Protein AF-A0A5C8S272-F1 (afdb_monomer)

Radius of gyration: 11.35 Å; Cα contacts (8 Å, |Δi|>4): 85; chains: 1; bounding box: 24×32×26 Å

Structure (mmCIF, N/CA/C/O backbone):
data_AF-A0A5C8S272-F1
#
_entry.id   AF-A0A5C8S272-F1
#
loop_
_atom_site.group_PDB
_atom_site.id
_atom_site.type_symbol
_atom_site.label_atom_id
_atom_site.label_alt_id
_atom_site.label_comp_id
_atom_site.label_asym_id
_atom_site.label_entity_id
_atom_site.label_seq_id
_atom_site.pdbx_PDB_ins_code
_atom_site.Cartn_x
_atom_site.Cartn_y
_atom_site.Cartn_z
_atom_site.occupancy
_atom_site.B_iso_or_equiv
_atom_site.auth_seq_id
_atom_site.auth_comp_id
_atom_site.auth_asym_id
_atom_site.auth_atom_id
_atom_site.pdbx_PDB_model_num
ATOM 1 N N . MET A 1 1 ? 11.066 9.734 0.714 1.00 69.69 1 MET A N 1
ATOM 2 C CA . MET A 1 1 ? 10.032 8.673 0.716 1.00 69.69 1 MET A CA 1
ATOM 3 C C . MET A 1 1 ? 10.341 7.737 1.875 1.00 69.69 1 MET A C 1
ATOM 5 O O . MET A 1 1 ? 11.514 7.677 2.224 1.00 69.69 1 MET A O 1
ATOM 9 N N . PRO A 1 2 ? 9.349 7.104 2.530 1.00 81.31 2 PRO A N 1
ATOM 10 C CA . PRO A 1 2 ? 9.641 6.142 3.588 1.00 81.31 2 PRO A CA 1
ATOM 11 C C . PRO A 1 2 ? 10.417 4.959 3.003 1.00 81.31 2 PRO A C 1
ATOM 13 O O . PRO A 1 2 ? 10.122 4.506 1.899 1.00 81.31 2 PRO A O 1
ATOM 16 N N . THR A 1 3 ? 11.409 4.489 3.741 1.00 89.56 3 THR A N 1
ATOM 17 C CA . THR A 1 3 ? 12.224 3.324 3.401 1.00 89.56 3 THR A CA 1
ATOM 18 C C . THR A 1 3 ? 11.397 2.038 3.459 1.00 89.56 3 THR A C 1
ATOM 20 O O . THR A 1 3 ? 10.366 1.969 4.134 1.00 89.56 3 THR A O 1
ATOM 23 N N . ILE A 1 4 ? 11.875 0.980 2.796 1.00 88.31 4 ILE A N 1
ATOM 24 C CA . ILE A 1 4 ? 11.278 -0.364 2.888 1.00 88.31 4 ILE A CA 1
ATOM 25 C C . ILE A 1 4 ? 11.134 -0.811 4.352 1.00 88.31 4 ILE A C 1
ATOM 27 O O . ILE A 1 4 ? 10.092 -1.350 4.726 1.00 88.31 4 ILE A O 1
ATOM 31 N N . THR A 1 5 ? 12.131 -0.531 5.196 1.00 90.19 5 THR A N 1
ATOM 32 C CA . THR A 1 5 ? 12.108 -0.869 6.626 1.00 90.19 5 THR A CA 1
ATOM 33 C C . THR A 1 5 ? 10.958 -0.176 7.357 1.00 90.19 5 THR A C 1
ATOM 35 O O . THR A 1 5 ? 10.177 -0.842 8.032 1.00 90.19 5 THR A O 1
ATOM 38 N N . GLU A 1 6 ? 10.777 1.133 7.162 1.00 91.88 6 GLU A N 1
ATOM 39 C CA . GLU A 1 6 ? 9.676 1.885 7.786 1.00 91.88 6 GLU A CA 1
ATOM 40 C C . GLU A 1 6 ? 8.301 1.392 7.312 1.00 91.88 6 GLU A C 1
ATOM 42 O O . GLU A 1 6 ? 7.339 1.342 8.084 1.00 91.88 6 GLU A O 1
ATOM 47 N N . ILE A 1 7 ? 8.184 1.015 6.036 1.00 92.06 7 ILE A N 1
ATOM 48 C CA . ILE A 1 7 ? 6.952 0.441 5.485 1.00 92.06 7 ILE A CA 1
ATOM 49 C C . ILE A 1 7 ? 6.645 -0.90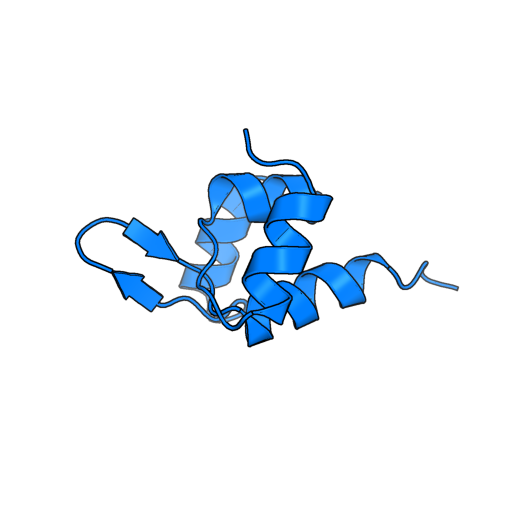0 6.162 1.00 92.06 7 ILE A C 1
ATOM 51 O O . ILE A 1 7 ? 5.509 -1.121 6.594 1.00 92.06 7 ILE A O 1
ATOM 55 N N . LEU A 1 8 ? 7.652 -1.767 6.292 1.00 91.31 8 LEU A N 1
ATOM 56 C CA . LEU A 1 8 ? 7.532 -3.074 6.931 1.00 91.31 8 LEU A CA 1
ATOM 57 C C . LEU A 1 8 ? 7.124 -2.941 8.405 1.00 91.31 8 LEU A C 1
ATOM 59 O O . LEU A 1 8 ? 6.199 -3.619 8.847 1.00 91.31 8 LEU A O 1
ATOM 63 N N . GLU A 1 9 ? 7.765 -2.049 9.161 1.00 93.56 9 GLU A N 1
ATOM 64 C CA . GLU A 1 9 ? 7.437 -1.795 10.568 1.00 93.56 9 GLU A CA 1
ATOM 65 C C . GLU A 1 9 ? 5.998 -1.308 10.742 1.00 93.56 9 GLU A C 1
ATOM 67 O O . GLU A 1 9 ? 5.266 -1.799 11.605 1.00 93.56 9 GLU A O 1
ATOM 72 N N . ARG A 1 10 ? 5.546 -0.385 9.885 1.00 92.88 10 ARG A N 1
ATOM 73 C CA . ARG A 1 10 ? 4.154 0.082 9.898 1.00 92.88 10 ARG A CA 1
ATOM 74 C C . ARG A 1 10 ? 3.178 -1.051 9.616 1.00 92.88 10 ARG A C 1
ATOM 76 O O . ARG A 1 10 ? 2.182 -1.171 10.329 1.00 92.88 10 ARG A O 1
ATOM 83 N N . ALA A 1 11 ? 3.468 -1.865 8.607 1.00 93.38 11 ALA A N 1
ATOM 84 C CA . ALA A 1 11 ? 2.623 -2.985 8.227 1.00 93.38 11 ALA A CA 1
ATOM 85 C C . ALA A 1 11 ? 2.549 -4.036 9.353 1.00 93.38 11 ALA A C 1
ATOM 87 O O . ALA A 1 11 ? 1.452 -4.475 9.701 1.00 93.38 11 ALA A O 1
ATOM 88 N N . ARG A 1 12 ? 3.683 -4.346 10.004 1.00 92.88 12 ARG A N 1
ATOM 89 C CA . ARG A 1 12 ? 3.760 -5.212 11.201 1.00 92.88 12 ARG A CA 1
ATOM 90 C C . ARG A 1 12 ? 2.985 -4.649 12.389 1.00 92.88 12 ARG A C 1
ATOM 92 O O . ARG A 1 12 ? 2.345 -5.406 13.107 1.00 92.88 12 ARG A O 1
ATOM 99 N N . ALA A 1 13 ? 2.979 -3.330 12.562 1.00 94.62 13 ALA A N 1
ATOM 100 C CA . ALA A 1 13 ? 2.177 -2.648 13.575 1.00 94.62 13 ALA A CA 1
ATOM 101 C C . ALA A 1 13 ? 0.675 -2.563 13.222 1.00 94.62 13 ALA A C 1
ATOM 103 O O . ALA A 1 13 ? -0.066 -1.838 13.886 1.00 94.62 13 ALA A O 1
ATOM 104 N N . GLY A 1 14 ? 0.221 -3.224 12.148 1.00 92.19 14 GLY A N 1
ATOM 105 C CA . GLY A 1 14 ? -1.168 -3.191 11.684 1.00 92.19 14 GLY A CA 1
ATOM 106 C C . GLY A 1 14 ? -1.600 -1.842 11.103 1.00 92.19 14 GLY A C 1
ATOM 107 O O . GLY A 1 14 ? -2.786 -1.621 10.860 1.00 92.19 14 GLY A O 1
ATOM 108 N N . LYS A 1 15 ? -0.659 -0.919 10.871 1.00 95.38 15 LYS A N 1
ATOM 109 C CA . LYS A 1 15 ? -0.951 0.417 10.351 1.00 95.38 15 LYS A CA 1
ATOM 110 C C . LYS A 1 15 ? -1.070 0.376 8.835 1.00 95.38 15 LYS A C 1
ATOM 112 O O . LYS A 1 15 ? -0.313 -0.295 8.140 1.00 95.38 15 LYS A O 1
ATOM 117 N N . ASN A 1 16 ? -1.987 1.186 8.321 1.00 95.94 16 ASN A N 1
ATOM 118 C CA . ASN A 1 16 ? -2.178 1.340 6.888 1.00 95.94 16 ASN A CA 1
ATOM 119 C C . ASN A 1 16 ? -0.963 2.011 6.227 1.00 95.94 16 ASN A C 1
ATOM 121 O O . ASN A 1 16 ? -0.324 2.914 6.798 1.00 95.94 16 ASN A O 1
ATOM 125 N N . VAL A 1 17 ? -0.693 1.589 4.996 1.00 95.44 17 VAL A N 1
ATOM 126 C CA . VAL A 1 17 ? 0.427 2.036 4.167 1.00 95.44 17 VAL A CA 1
ATOM 127 C C . VAL A 1 17 ? -0.112 2.777 2.944 1.00 95.44 17 VAL A C 1
ATOM 129 O O . VAL A 1 17 ? -1.130 2.400 2.372 1.00 95.44 17 VAL A O 1
ATOM 132 N N . LYS A 1 18 ? 0.543 3.867 2.535 1.00 95.12 18 LYS A N 1
ATOM 133 C CA . LYS A 1 18 ? 0.156 4.599 1.319 1.00 95.12 18 LYS A CA 1
ATOM 134 C C . LYS A 1 18 ? 0.563 3.815 0.070 1.00 95.12 18 LYS A C 1
ATOM 136 O O . LYS A 1 18 ? 1.616 3.189 0.056 1.00 95.12 18 LYS A O 1
ATOM 141 N N . VAL A 1 19 ? -0.228 3.937 -0.995 1.00 94.56 19 VAL A N 1
ATOM 142 C CA . VAL A 1 19 ? 0.026 3.239 -2.266 1.00 94.56 19 VAL A CA 1
ATOM 143 C C . VAL A 1 19 ? 1.383 3.586 -2.896 1.00 94.56 19 VAL A C 1
ATOM 145 O O . VAL A 1 19 ? 2.118 2.648 -3.180 1.00 94.56 19 VAL A O 1
ATOM 148 N N . PRO A 1 20 ? 1.778 4.866 -3.089 1.00 94.12 20 PRO A N 1
ATOM 149 C CA . PRO A 1 20 ? 3.028 5.170 -3.790 1.00 94.12 20 PRO A CA 1
ATOM 150 C C . PRO A 1 20 ? 4.289 4.527 -3.183 1.00 94.12 20 PRO A C 1
ATOM 152 O O . PRO A 1 20 ? 5.004 3.872 -3.933 1.00 94.12 20 PRO A O 1
ATOM 155 N N . PRO A 1 21 ? 4.557 4.632 -1.862 1.00 93.75 21 PRO A N 1
ATOM 156 C CA . PRO A 1 21 ? 5.739 3.994 -1.284 1.00 93.75 21 PRO A CA 1
ATOM 157 C C . PRO A 1 21 ? 5.654 2.465 -1.273 1.00 93.75 21 PRO A C 1
ATOM 159 O O . PRO A 1 21 ? 6.673 1.801 -1.414 1.00 93.75 21 PRO A O 1
ATOM 162 N N . LEU A 1 22 ? 4.455 1.889 -1.121 1.00 94.06 22 LEU A N 1
ATOM 163 C CA . LEU A 1 22 ? 4.306 0.436 -1.171 1.00 94.06 22 LEU A CA 1
ATOM 164 C C . LEU A 1 22 ? 4.555 -0.107 -2.580 1.00 94.06 22 LEU A C 1
ATOM 166 O O . LEU A 1 22 ? 5.196 -1.138 -2.704 1.00 94.06 22 LEU A O 1
ATOM 170 N N . ALA A 1 23 ? 4.083 0.588 -3.619 1.00 94.25 23 ALA A N 1
ATOM 171 C CA . ALA A 1 23 ? 4.299 0.205 -5.011 1.00 94.25 23 ALA A CA 1
ATOM 172 C C . ALA A 1 23 ? 5.793 0.141 -5.353 1.00 94.25 23 ALA A C 1
ATOM 174 O O . ALA A 1 23 ? 6.249 -0.857 -5.900 1.00 94.25 23 ALA A O 1
ATOM 175 N N . GLU A 1 24 ? 6.553 1.160 -4.944 1.00 92.00 24 GLU A N 1
ATOM 176 C CA . GLU A 1 24 ? 8.012 1.188 -5.085 1.00 92.00 24 GLU A CA 1
ATOM 177 C C . GLU A 1 24 ? 8.678 0.018 -4.345 1.00 92.00 24 GLU A C 1
ATOM 179 O O . GLU A 1 24 ? 9.511 -0.678 -4.919 1.00 92.00 24 GLU A O 1
ATOM 184 N N . ALA A 1 25 ? 8.257 -0.253 -3.106 1.00 91.88 25 ALA A N 1
ATOM 185 C CA . ALA A 1 25 ? 8.798 -1.341 -2.294 1.00 91.88 25 ALA A CA 1
ATOM 186 C C . ALA A 1 25 ? 8.558 -2.744 -2.882 1.00 91.88 25 ALA A C 1
ATOM 188 O O . ALA A 1 25 ? 9.343 -3.647 -2.610 1.00 91.88 25 ALA A O 1
ATOM 189 N N . VAL A 1 26 ? 7.488 -2.932 -3.662 1.00 91.56 26 VAL A N 1
ATOM 190 C CA . VAL A 1 26 ? 7.150 -4.214 -4.311 1.00 91.56 26 VAL A CA 1
ATOM 191 C C . VAL A 1 26 ? 7.528 -4.251 -5.796 1.00 91.56 26 VAL A C 1
ATOM 193 O O . VAL A 1 26 ? 7.071 -5.125 -6.521 1.00 91.56 26 VAL A O 1
ATOM 196 N N . GLY A 1 27 ? 8.298 -3.274 -6.287 1.00 90.88 27 GLY A N 1
ATOM 197 C CA . GLY A 1 27 ? 8.742 -3.243 -7.685 1.00 90.88 27 GLY A CA 1
ATOM 198 C C . GLY A 1 27 ? 7.634 -2.970 -8.713 1.00 90.88 27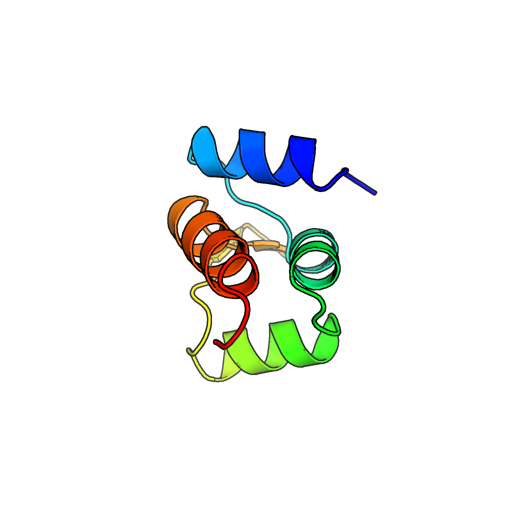 GLY A C 1
ATOM 199 O O . GLY A 1 27 ? 7.827 -3.207 -9.905 1.00 90.88 27 GLY A O 1
ATOM 200 N N . LEU A 1 28 ? 6.475 -2.450 -8.295 1.00 90.88 28 LEU A N 1
ATOM 201 C CA . LEU A 1 28 ? 5.368 -2.109 -9.188 1.00 90.88 28 LEU A CA 1
ATOM 202 C C . LEU A 1 28 ? 5.341 -0.615 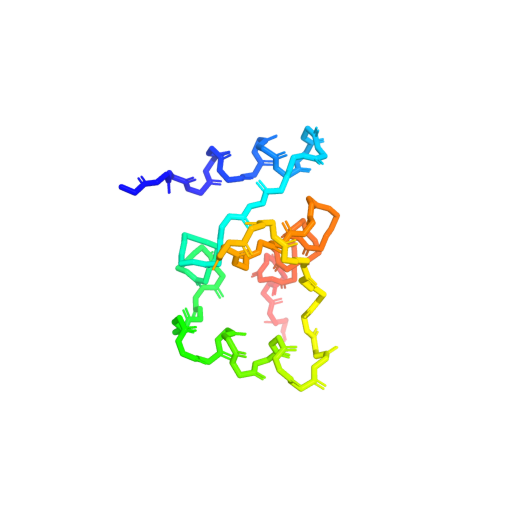-9.510 1.00 90.88 28 LEU A C 1
ATOM 204 O O . LEU A 1 28 ? 5.561 0.250 -8.663 1.00 90.88 28 LEU A O 1
ATOM 208 N N . SER A 1 29 ? 4.938 -0.286 -10.739 1.00 95.62 29 SER A N 1
ATOM 209 C CA . SER A 1 29 ? 4.569 1.095 -11.049 1.00 95.62 29 SER A CA 1
ATOM 210 C C . SER A 1 29 ? 3.348 1.516 -10.223 1.00 95.62 29 SER A C 1
ATOM 212 O O . SER A 1 29 ? 2.402 0.747 -10.035 1.00 95.62 29 SER A O 1
ATOM 214 N N . VAL A 1 30 ? 3.320 2.774 -9.782 1.00 95.06 30 VAL A N 1
ATOM 215 C CA . VAL A 1 30 ? 2.197 3.333 -9.008 1.00 95.06 30 VAL A CA 1
ATOM 216 C C . VAL A 1 30 ? 0.868 3.190 -9.765 1.00 95.06 30 VAL A C 1
ATOM 218 O O . VAL A 1 30 ? -0.154 2.830 -9.182 1.00 95.06 30 VAL A O 1
ATOM 221 N N . ASN A 1 31 ? 0.879 3.410 -11.083 1.00 96.44 31 ASN A N 1
ATOM 222 C CA . ASN A 1 31 ? -0.304 3.251 -11.931 1.00 96.44 31 ASN A CA 1
ATOM 223 C C . ASN A 1 31 ? -0.766 1.792 -12.019 1.00 96.44 31 ASN A C 1
ATOM 225 O O . ASN A 1 31 ? -1.969 1.533 -11.936 1.00 96.44 31 ASN A O 1
ATOM 229 N N . GLY A 1 32 ? 0.172 0.849 -12.150 1.00 95.56 32 GLY A N 1
ATOM 230 C CA . GLY A 1 32 ? -0.116 -0.584 -12.128 1.00 95.56 32 GLY A CA 1
ATOM 231 C C . GLY A 1 32 ? -0.706 -1.024 -10.790 1.00 95.56 32 GLY A C 1
ATOM 232 O O . GLY A 1 32 ? -1.694 -1.755 -10.769 1.00 95.56 32 GLY A O 1
ATOM 233 N N . PHE A 1 33 ? -0.188 -0.485 -9.685 1.00 96.25 33 PHE A N 1
ATOM 234 C CA . PHE A 1 33 ? -0.714 -0.734 -8.346 1.00 96.25 33 PHE A CA 1
ATOM 235 C C . PHE A 1 33 ? -2.159 -0.239 -8.208 1.00 96.25 33 PHE A C 1
ATOM 237 O O . PHE A 1 33 ? -3.043 -0.986 -7.796 1.00 96.25 33 PHE A O 1
ATOM 244 N N . TYR A 1 34 ? -2.446 1.001 -8.619 1.00 95.81 34 TYR A N 1
ATOM 245 C CA . TYR A 1 34 ? -3.819 1.515 -8.619 1.00 95.81 34 TYR A CA 1
ATOM 246 C C . TYR A 1 34 ? -4.750 0.724 -9.544 1.00 95.81 34 TYR A C 1
ATOM 248 O O . TYR A 1 34 ? -5.935 0.591 -9.243 1.00 95.81 34 TYR A O 1
ATOM 256 N N . ALA A 1 35 ? -4.246 0.204 -10.665 1.00 96.44 35 ALA A N 1
ATOM 257 C CA . ALA A 1 35 ? -5.022 -0.671 -11.535 1.00 96.44 35 ALA A CA 1
ATOM 258 C C . ALA A 1 35 ? -5.352 -2.005 -10.847 1.00 96.44 35 ALA A C 1
ATOM 260 O O . ALA A 1 35 ? -6.503 -2.422 -10.899 1.00 96.44 35 ALA A O 1
ATOM 261 N N . ALA A 1 36 ? -4.391 -2.621 -10.155 1.00 95.31 36 ALA A N 1
ATOM 262 C CA . ALA A 1 36 ? -4.600 -3.841 -9.375 1.00 95.31 36 ALA A CA 1
ATOM 263 C C . ALA A 1 36 ? -5.609 -3.634 -8.234 1.00 95.31 36 ALA A C 1
ATOM 265 O O . ALA A 1 36 ? -6.517 -4.442 -8.058 1.00 95.31 36 ALA A O 1
ATOM 266 N N . VAL A 1 37 ? -5.541 -2.491 -7.543 1.00 95.81 37 VAL A N 1
ATOM 267 C CA . VAL A 1 37 ? -6.558 -2.089 -6.557 1.00 95.81 37 VAL A CA 1
ATOM 268 C C . VAL A 1 37 ? -7.943 -1.969 -7.200 1.00 95.81 37 VAL A C 1
ATOM 270 O O . VAL A 1 37 ? -8.915 -2.491 -6.666 1.00 95.81 37 VAL A O 1
ATOM 273 N N . ARG A 1 38 ? -8.059 -1.313 -8.365 1.00 95.44 38 ARG A N 1
ATOM 274 C CA . ARG A 1 38 ? -9.348 -1.177 -9.072 1.00 95.44 38 ARG A CA 1
ATOM 275 C C . ARG A 1 38 ? -9.919 -2.512 -9.551 1.00 95.44 38 ARG A C 1
AT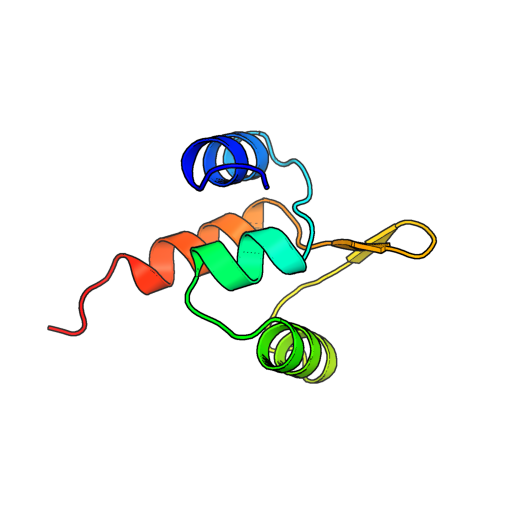OM 277 O O . ARG A 1 38 ? -11.135 -2.636 -9.621 1.00 95.44 38 ARG A O 1
ATOM 284 N N . ARG A 1 39 ? -9.064 -3.477 -9.900 1.00 95.81 39 ARG A N 1
ATOM 285 C CA . ARG A 1 39 ? -9.477 -4.831 -10.301 1.00 95.81 39 ARG A CA 1
ATOM 286 C C . ARG A 1 39 ? -9.844 -5.730 -9.117 1.00 95.81 39 ARG A C 1
ATOM 288 O O . ARG A 1 39 ? -10.468 -6.758 -9.334 1.00 95.81 39 ARG A O 1
ATOM 295 N N . GLY A 1 40 ? -9.491 -5.337 -7.891 1.00 94.94 40 GLY A N 1
ATOM 296 C CA . GLY A 1 40 ? -9.703 -6.141 -6.686 1.00 94.94 40 GLY A CA 1
ATOM 297 C C . GLY A 1 40 ? -8.579 -7.138 -6.386 1.00 94.94 40 GLY A C 1
ATOM 298 O O . GLY A 1 40 ? -8.716 -7.925 -5.457 1.00 94.94 40 GLY A O 1
ATOM 299 N N . ASP A 1 41 ? -7.463 -7.086 -7.122 1.00 94.75 41 ASP A N 1
ATOM 300 C CA . ASP A 1 41 ? -6.298 -7.964 -6.910 1.00 94.75 41 ASP A CA 1
ATOM 301 C C . ASP A 1 41 ? -5.513 -7.592 -5.639 1.00 94.75 41 ASP A C 1
ATOM 303 O O . ASP A 1 41 ? -4.813 -8.420 -5.051 1.00 94.75 41 ASP A O 1
ATOM 307 N N . ILE A 1 42 ? -5.588 -6.313 -5.255 1.00 95.69 42 ILE A N 1
ATOM 308 C CA . ILE A 1 42 ? -4.954 -5.757 -4.060 1.00 95.69 42 ILE A CA 1
ATOM 309 C C . ILE A 1 42 ? -6.028 -5.127 -3.193 1.00 95.69 42 ILE A C 1
ATOM 311 O O . ILE A 1 42 ? -6.733 -4.209 -3.626 1.00 95.69 42 ILE A O 1
ATOM 315 N N . GLU A 1 43 ? -6.108 -5.574 -1.945 1.00 96.25 43 GLU A N 1
ATOM 316 C CA . GLU A 1 43 ? -7.022 -4.973 -0.987 1.00 96.25 43 GLU A CA 1
ATOM 317 C C . GLU A 1 43 ? -6.569 -3.547 -0.632 1.00 96.25 43 GLU A C 1
ATOM 319 O O . GLU A 1 43 ? -5.439 -3.303 -0.203 1.00 96.25 43 GLU A O 1
ATOM 324 N N . ALA A 1 44 ? -7.471 -2.578 -0.767 1.00 96.88 44 ALA A N 1
ATOM 325 C CA . ALA A 1 44 ? -7.223 -1.213 -0.336 1.00 96.88 44 ALA A CA 1
ATOM 326 C C . ALA A 1 44 ? -8.464 -0.601 0.307 1.00 96.88 44 ALA A C 1
ATOM 328 O O . ALA A 1 44 ? -9.602 -0.907 -0.041 1.00 96.88 44 ALA A O 1
ATOM 329 N N . ILE A 1 45 ? -8.219 0.329 1.219 1.00 95.94 45 ILE A N 1
ATOM 330 C CA . ILE A 1 45 ? -9.231 1.136 1.881 1.00 95.94 45 ILE A CA 1
ATOM 331 C C . ILE A 1 45 ? -9.050 2.605 1.517 1.00 95.94 45 ILE A C 1
ATOM 333 O O . ILE A 1 45 ? -7.947 3.081 1.234 1.00 95.94 45 ILE A O 1
ATOM 337 N N . ARG A 1 46 ? -10.147 3.356 1.565 1.00 95.25 46 ARG A N 1
ATOM 338 C CA . ARG A 1 46 ? -10.126 4.799 1.358 1.00 95.25 46 ARG A CA 1
ATOM 339 C C . ARG A 1 46 ? -10.237 5.514 2.697 1.00 95.25 46 ARG A C 1
ATOM 341 O O . ARG A 1 46 ? -11.211 5.344 3.418 1.00 95.25 46 ARG A O 1
ATOM 348 N N . VAL A 1 47 ? -9.241 6.337 3.008 1.00 92.62 47 VAL A N 1
ATOM 349 C CA . VAL A 1 47 ? -9.224 7.191 4.200 1.00 92.62 47 VAL A CA 1
ATOM 350 C C . VAL A 1 47 ? -9.225 8.639 3.726 1.00 92.62 47 VAL A C 1
ATOM 352 O O . VAL A 1 47 ? -8.219 9.174 3.255 1.00 92.62 47 VAL A O 1
ATOM 355 N N . GLY A 1 48 ? -10.410 9.253 3.760 1.00 92.94 48 GLY A N 1
ATOM 356 C CA . GLY A 1 48 ? -10.662 10.555 3.147 1.00 92.94 48 GLY A CA 1
ATOM 357 C C . GLY A 1 48 ? -10.434 10.529 1.630 1.00 92.94 48 GLY A C 1
ATOM 358 O O . GLY A 1 48 ? -11.139 9.846 0.881 1.00 92.94 48 GLY A O 1
ATOM 359 N N . ARG A 1 49 ? -9.440 11.292 1.160 1.00 91.12 49 ARG A N 1
ATOM 360 C CA . ARG A 1 49 ? -9.039 11.339 -0.260 1.00 91.12 49 ARG A CA 1
ATOM 36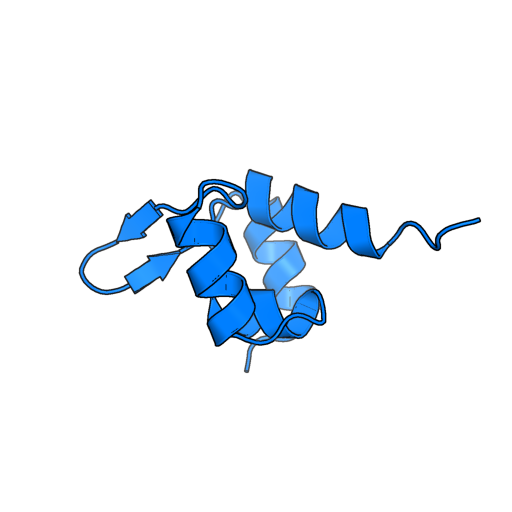1 C C . ARG A 1 49 ? -7.912 10.361 -0.602 1.00 91.12 49 ARG A C 1
ATOM 363 O O . ARG A 1 49 ? -7.589 10.213 -1.775 1.00 91.12 49 ARG A O 1
ATOM 370 N N . ALA A 1 50 ? -7.307 9.720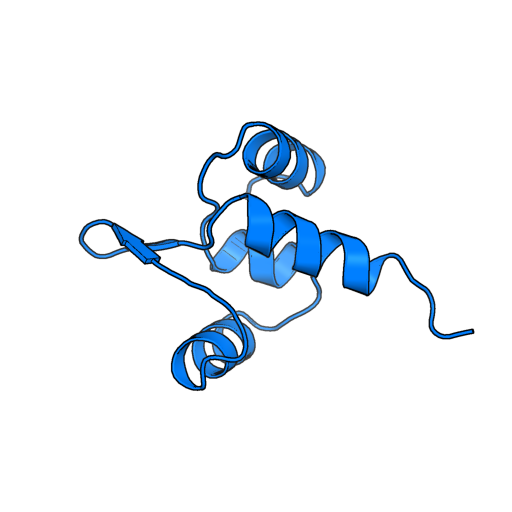 0.397 1.00 91.62 50 ALA A N 1
ATOM 371 C CA . ALA A 1 50 ? -6.178 8.824 0.200 1.00 91.62 50 ALA A CA 1
ATOM 372 C C . ALA A 1 50 ? -6.641 7.373 0.043 1.00 91.62 50 ALA A C 1
ATOM 374 O O . ALA A 1 50 ? -7.501 6.902 0.787 1.00 91.62 50 ALA A O 1
ATOM 375 N N . VAL A 1 51 ? -6.019 6.659 -0.892 1.00 95.12 51 VAL A N 1
ATOM 376 C CA . VAL A 1 51 ? -6.094 5.198 -0.980 1.00 95.12 51 VAL A CA 1
ATOM 377 C C . VAL A 1 51 ? -4.931 4.627 -0.181 1.00 95.12 51 VAL A C 1
ATOM 379 O O . VAL A 1 51 ? -3.779 5.041 -0.357 1.00 95.12 51 VAL A O 1
ATOM 382 N N . MET A 1 52 ? -5.237 3.706 0.722 1.00 96.50 52 MET A N 1
ATOM 383 C CA . MET A 1 52 ? -4.261 3.069 1.591 1.00 96.50 52 MET A CA 1
ATOM 384 C C . MET A 1 52 ? -4.442 1.559 1.582 1.00 96.50 52 MET A C 1
ATOM 386 O O . MET A 1 52 ? -5.552 1.060 1.450 1.00 96.50 52 MET A O 1
ATOM 390 N N . VAL A 1 53 ? -3.347 0.841 1.765 1.00 97.00 53 VAL A N 1
ATOM 391 C CA . VAL A 1 53 ? -3.322 -0.614 1.847 1.00 97.00 53 VAL A CA 1
ATOM 392 C C . VAL A 1 53 ? -3.296 -1.016 3.322 1.00 97.00 53 VAL A C 1
ATOM 394 O O . VAL A 1 53 ? -2.457 -0.494 4.071 1.00 97.00 53 VAL A O 1
ATOM 397 N N . PRO A 1 54 ? -4.211 -1.891 3.776 1.00 97.25 54 PRO A N 1
ATOM 398 C CA . PRO A 1 54 ? -4.178 -2.438 5.127 1.00 97.25 54 PRO A CA 1
ATOM 399 C C . PRO A 1 54 ? -2.841 -3.114 5.436 1.00 97.25 54 PRO A C 1
ATOM 401 O O . PRO A 1 54 ? -2.254 -3.755 4.568 1.00 97.25 54 PRO A O 1
ATOM 404 N N . GLY A 1 55 ? -2.377 -3.033 6.687 1.00 95.75 55 GLY A N 1
ATOM 405 C CA . GLY A 1 55 ? -1.079 -3.598 7.083 1.00 95.75 55 GLY A CA 1
ATOM 406 C C . GLY A 1 55 ? -0.928 -5.086 6.734 1.00 95.75 55 GLY A C 1
ATOM 407 O O . GLY A 1 55 ? 0.101 -5.485 6.198 1.00 95.75 55 GLY A O 1
ATOM 408 N N . ARG A 1 56 ? -1.985 -5.889 6.932 1.00 95.50 56 ARG A N 1
ATOM 409 C CA . ARG A 1 56 ? -2.002 -7.320 6.565 1.00 95.50 56 ARG A CA 1
ATOM 410 C C . ARG A 1 56 ? -1.744 -7.563 5.076 1.00 95.50 56 ARG A C 1
ATOM 412 O O . ARG A 1 56 ? -1.009 -8.475 4.717 1.00 95.50 56 ARG A O 1
ATOM 419 N N . GLU A 1 57 ? -2.329 -6.725 4.228 1.00 95.75 57 GLU A N 1
ATOM 420 C CA . GLU A 1 57 ? -2.223 -6.849 2.780 1.00 95.75 57 GLU A CA 1
ATOM 421 C C . GLU A 1 57 ? -0.8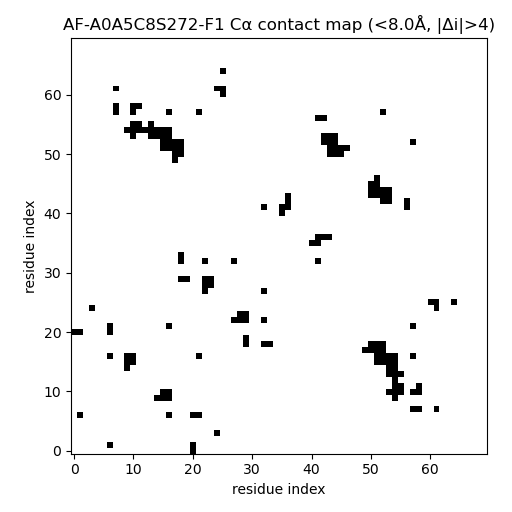54 -6.358 2.312 1.00 95.75 57 GLU A C 1
ATOM 423 O O . GLU A 1 57 ? -0.200 -7.006 1.501 1.00 95.75 57 GLU A O 1
ATOM 428 N N . ALA A 1 58 ? -0.359 -5.266 2.901 1.00 95.62 58 ALA A N 1
ATOM 429 C CA . ALA A 1 58 ? 0.996 -4.790 2.655 1.00 95.62 58 ALA A CA 1
ATOM 430 C C . ALA A 1 58 ? 2.044 -5.861 3.010 1.00 95.62 58 ALA A C 1
ATOM 432 O O . ALA A 1 58 ? 2.967 -6.082 2.232 1.00 95.62 58 ALA A O 1
ATOM 433 N N . LEU A 1 59 ? 1.881 -6.571 4.134 1.00 94.31 59 LEU A N 1
ATOM 434 C CA . LEU A 1 59 ? 2.752 -7.696 4.496 1.00 94.31 59 LEU A CA 1
ATOM 435 C C . LEU A 1 59 ? 2.679 -8.829 3.470 1.00 94.31 59 LEU A C 1
ATOM 437 O O . LEU A 1 59 ? 3.724 -9.308 3.040 1.00 94.31 59 LEU A O 1
ATOM 441 N N . ARG A 1 60 ? 1.473 -9.225 3.042 1.00 94.12 60 ARG A N 1
ATOM 442 C CA . ARG A 1 60 ? 1.286 -10.260 2.0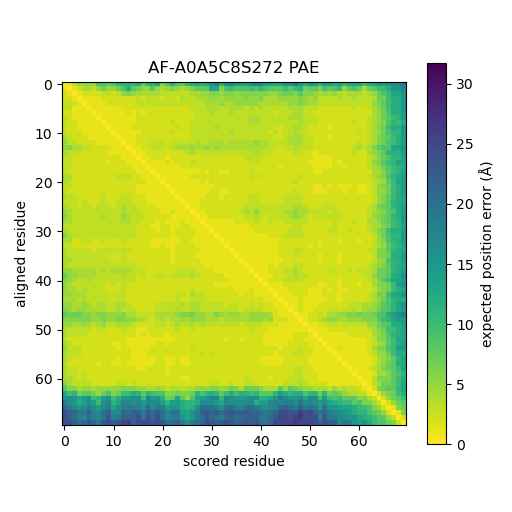12 1.00 94.12 60 ARG A CA 1
ATOM 443 C C . ARG A 1 60 ? 2.057 -9.922 0.735 1.00 94.12 60 ARG A C 1
ATOM 445 O O . ARG A 1 60 ? 2.761 -10.781 0.212 1.00 94.12 60 ARG A O 1
ATOM 452 N N . LEU A 1 61 ? 1.947 -8.679 0.265 1.00 92.81 61 LEU A N 1
ATOM 453 C CA . LEU A 1 61 ? 2.624 -8.208 -0.944 1.00 92.81 61 LEU A CA 1
ATOM 454 C C . LEU A 1 61 ? 4.150 -8.174 -0.774 1.00 92.81 61 LEU A C 1
ATOM 456 O O . LEU A 1 61 ? 4.872 -8.688 -1.621 1.00 92.81 61 LEU A O 1
ATOM 460 N N . LEU A 1 62 ? 4.644 -7.646 0.350 1.00 90.31 62 LEU A N 1
ATOM 461 C CA . LEU A 1 62 ? 6.083 -7.578 0.637 1.00 90.31 62 LEU A CA 1
ATOM 462 C C . LEU A 1 62 ? 6.717 -8.961 0.836 1.00 90.31 62 LEU A C 1
ATOM 464 O O . LEU A 1 62 ? 7.908 -9.130 0.586 1.00 90.31 62 LEU A O 1
ATOM 468 N N . SER A 1 63 ? 5.957 -9.948 1.314 1.00 86.00 63 SER A N 1
ATOM 469 C CA . SER A 1 63 ? 6.425 -11.329 1.462 1.00 86.00 63 SER A CA 1
ATOM 470 C C . SER A 1 63 ? 6.355 -12.133 0.161 1.00 86.00 63 SER A C 1
ATOM 472 O O . SER A 1 63 ? 7.134 -13.069 0.006 1.00 86.00 63 SER A O 1
ATOM 474 N N . ALA A 1 64 ? 5.457 -11.786 -0.768 1.00 74.81 64 ALA A N 1
ATOM 4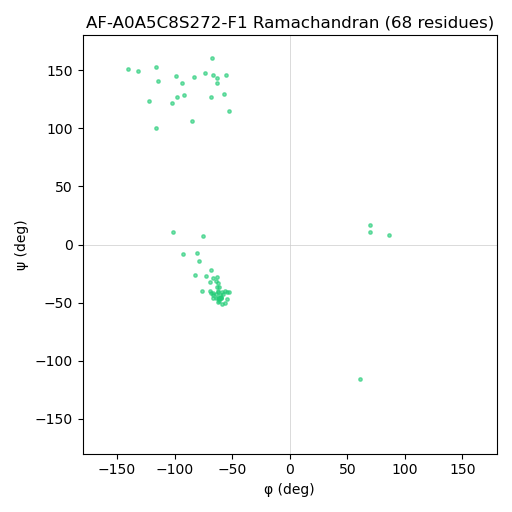75 C CA . ALA A 1 64 ? 5.352 -12.450 -2.067 1.00 74.81 64 ALA A CA 1
ATOM 476 C C . ALA A 1 64 ? 6.576 -12.170 -2.956 1.00 74.81 64 ALA A C 1
ATOM 478 O O . ALA A 1 64 ? 7.118 -13.105 -3.535 1.00 74.81 64 ALA A O 1
ATOM 479 N N . GLU A 1 65 ? 7.070 -10.928 -2.968 1.00 63.84 65 GLU A N 1
ATOM 480 C CA . GLU A 1 65 ? 8.299 -10.541 -3.686 1.00 63.84 65 GLU A CA 1
ATOM 481 C C . GLU A 1 65 ? 9.576 -11.142 -3.071 1.00 63.84 65 GLU A C 1
ATOM 483 O O . GLU A 1 65 ? 10.596 -11.283 -3.737 1.00 63.84 65 GLU A O 1
ATOM 488 N N . GLN A 1 66 ? 9.540 -11.534 -1.793 1.00 57.06 66 GLN A N 1
ATOM 489 C CA . GLN A 1 66 ? 10.687 -12.160 -1.123 1.00 57.06 66 GLN A CA 1
ATOM 490 C C . GLN A 1 66 ? 10.848 -13.651 -1.438 1.00 57.06 66 GLN A C 1
ATOM 492 O O . GLN A 1 66 ? 11.857 -14.238 -1.046 1.00 57.06 66 GLN A O 1
ATOM 497 N N . ARG A 1 67 ? 9.896 -14.283 -2.137 1.00 47.72 67 ARG A N 1
ATOM 498 C CA . ARG A 1 67 ? 10.150 -15.591 -2.744 1.00 47.72 67 ARG A CA 1
ATOM 499 C C . ARG A 1 67 ? 10.804 -15.355 -4.104 1.00 47.72 67 ARG A C 1
ATOM 501 O O . ARG A 1 67 ? 10.083 -14.987 -5.030 1.00 47.72 67 ARG A O 1
ATOM 508 N N . PRO A 1 68 ? 12.119 -15.600 -4.270 1.00 43.38 68 PRO A N 1
ATOM 509 C CA . PRO A 1 68 ? 12.633 -15.776 -5.615 1.00 43.38 68 PRO A CA 1
ATOM 510 C C . PRO A 1 68 ? 11.839 -16.929 -6.235 1.00 43.38 68 PRO A C 1
ATOM 512 O O . PRO A 1 68 ? 11.657 -17.974 -5.601 1.00 43.38 68 PRO A O 1
ATOM 515 N N . ALA A 1 69 ? 11.302 -16.709 -7.434 1.00 50.75 69 ALA A N 1
ATOM 516 C CA . ALA A 1 69 ? 10.857 -17.808 -8.273 1.00 50.75 69 ALA A CA 1
ATOM 517 C C . ALA A 1 69 ? 12.044 -18.779 -8.384 1.00 50.75 69 ALA A C 1
ATOM 519 O O . ALA A 1 69 ? 13.121 -18.377 -8.828 1.00 50.75 69 ALA A O 1
ATOM 520 N N . ALA A 1 70 ? 11.862 -19.980 -7.834 1.00 42.38 70 ALA A N 1
ATOM 521 C CA . ALA A 1 70 ? 12.843 -21.057 -7.869 1.00 42.38 70 ALA A CA 1
ATOM 522 C C . ALA A 1 70 ? 13.066 -21.551 -9.302 1.00 42.38 70 ALA A C 1
ATOM 524 O O . ALA A 1 70 ? 12.092 -21.502 -10.092 1.00 42.38 70 ALA A O 1
#

Mean predicted aligned error: 4.36 Å

Sequence (70 aa):
MPTITEILERARAGKNVKVPPLAEAVGLSVNGFYAAVRRGDIEAIRVGRAVMVPGREALRLLSAEQRPAA

Solvent-accessible surface area (backbone atoms only — not comparable to full-atom values): 4033 Å² total; per-residue (Å²): 130,76,50,65,66,60,51,50,52,37,20,73,70,60,32,70,40,54,49,64,60,50,17,57,67,60,76,39,53,55,67,58,45,55,46,34,39,74,72,62,80,37,70,65,46,74,61,89,92,45,60,26,24,43,8,70,51,49,46,52,51,58,54,55,70,68,51,73,86,125

Nearest PDB structures (foldseek):
  4j2n-assembly1_A  TM=7.784E-01  e=1.504E-02  Pukovnikvirus pukovnik
  2zhg-assembly1_A-2  TM=7.192E-01  e=2.118E-01  Escherichia coli K-12
  6amk-assembly1_B  TM=7.345E-01  e=6.963E-01  Streptomyces venezuelae
  6amk-assembly1_A  TM=7.396E-01  e=1.349E+00  Streptomyces venezuelae
  5hso-assembly1_C  TM=4.775E-01  e=1.540E+00  Mycobacterium tuberculosis H37Rv

Foldseek 3Di:
DDDLVRLLVCLVVQHWAFQPVLCVLLVHDSVVSVVCCVVVVADWDDDPPTITGTSPRSVVSNVVSVDDPD

Secondary structure (DSSP, 8-state):
---HHHHHHHHHTT--EEHHHHHHHTT--HHHHHHHHHHTSS--EEETTEEEE-HHHHHHHHHHTTS---

pLDDT: mean 89.45, std 12.82, range [42.38, 97.25]